Protein AF-A0A329CV62-F1 (afdb_monomer)

Mean predicted aligned error: 8.02 Å

InterPro domains:
  IPR010862 Protein of unknown function DUF1493 [PF07377] (20-108)

Foldseek 3Di:
DLVVLLVVLVVLLCVLLVNDPPDDADQQQFCCPRSVQAAPSVVVSVVCLCVVLLAAAAPDDCLLAHDHDVCPDVVVCCCVVPVVDDPPPVHDTDGSNLSSVSSVVSYRDPVVSSVRD

Sequence (117 aa):
MTDALWDELDAFVRNEVGLGAKKLLSPSTRLSEDLGQTGDDANEFIGRFFERFGVAPGDFDFHRYFLMEGEGSLYSLFQRVILRKPHSLAREPITLGMLQQAALDKRWQSHKLAAVR

pLDDT: mean 82.03, std 15.94, range [45.28, 97.06]

Structure (mmCIF, N/CA/C/O backbone):
data_AF-A0A329CV62-F1
#
_entry.id   AF-A0A329CV62-F1
#
loop_
_atom_site.group_PDB
_atom_site.id
_atom_site.type_symbol
_atom_site.label_atom_id
_atom_site.label_alt_id
_atom_site.label_comp_id
_atom_site.label_asym_id
_atom_site.label_entity_id
_atom_site.label_seq_id
_atom_site.pdbx_PDB_ins_code
_atom_site.Cartn_x
_atom_site.Cartn_y
_atom_site.Cartn_z
_atom_site.occupancy
_atom_site.B_iso_or_equiv
_atom_site.auth_seq_id
_atom_site.auth_comp_id
_atom_site.auth_asym_id
_atom_site.auth_atom_id
_atom_site.pdbx_PDB_model_num
ATOM 1 N N . MET A 1 1 ? -15.549 -0.763 13.241 1.00 57.75 1 MET A N 1
ATOM 2 C CA . MET A 1 1 ? -14.453 -1.756 13.095 1.00 57.75 1 MET A CA 1
ATOM 3 C C . MET A 1 1 ? -13.450 -1.328 12.031 1.00 57.75 1 MET A C 1
ATOM 5 O O . MET A 1 1 ? -12.264 -1.522 12.242 1.00 57.75 1 MET A O 1
ATOM 9 N N . THR A 1 2 ? -13.901 -0.712 10.934 1.00 73.44 2 THR A N 1
ATOM 10 C CA . THR A 1 2 ? -13.049 -0.093 9.902 1.00 73.44 2 THR A CA 1
ATOM 11 C C . THR A 1 2 ? -12.142 1.013 10.436 1.00 73.44 2 THR A C 1
ATOM 13 O O . THR A 1 2 ? -11.010 1.106 9.983 1.00 73.44 2 THR A O 1
ATOM 16 N N . ASP A 1 3 ? -12.608 1.787 11.419 1.00 83.31 3 ASP A N 1
ATOM 17 C CA . ASP A 1 3 ? -11.874 2.953 11.934 1.00 83.31 3 ASP A CA 1
ATOM 18 C C . ASP A 1 3 ? -10.615 2.541 12.709 1.00 83.31 3 ASP A C 1
ATOM 20 O O . ASP A 1 3 ? -9.534 3.030 12.423 1.00 83.31 3 ASP A O 1
ATOM 24 N N . ALA A 1 4 ? -10.709 1.537 13.589 1.00 89.81 4 ALA A N 1
ATOM 25 C CA . ALA A 1 4 ? -9.541 1.016 14.309 1.00 89.81 4 ALA A CA 1
ATOM 26 C C . ALA A 1 4 ? -8.499 0.383 13.368 1.00 89.81 4 ALA A C 1
ATOM 28 O O . ALA A 1 4 ? -7.298 0.511 13.590 1.00 89.81 4 ALA A O 1
ATOM 29 N N . LEU A 1 5 ? -8.953 -0.287 12.301 1.00 92.94 5 LEU A N 1
ATOM 30 C CA . LEU A 1 5 ? -8.052 -0.811 11.274 1.00 92.94 5 LEU A CA 1
ATOM 31 C C . LEU A 1 5 ? -7.413 0.316 10.457 1.00 92.94 5 LEU A C 1
ATOM 33 O O . LEU A 1 5 ? -6.249 0.212 10.086 1.00 92.94 5 LEU A O 1
ATOM 37 N N . TRP A 1 6 ? -8.174 1.370 10.157 1.00 93.69 6 TRP A N 1
ATOM 38 C CA . TRP A 1 6 ? -7.650 2.550 9.482 1.00 93.69 6 TRP A CA 1
ATOM 39 C C . TRP A 1 6 ? -6.563 3.220 10.319 1.00 93.69 6 TRP A C 1
ATOM 41 O O . TRP A 1 6 ? -5.507 3.523 9.779 1.00 93.69 6 TRP A O 1
ATOM 51 N N . ASP A 1 7 ? -6.778 3.374 11.625 1.00 93.31 7 ASP A N 1
ATOM 52 C CA . ASP A 1 7 ? -5.793 3.958 12.536 1.00 93.31 7 ASP A CA 1
ATOM 53 C C . ASP A 1 7 ? -4.509 3.112 12.608 1.00 93.31 7 ASP A C 1
ATOM 55 O O . ASP A 1 7 ? -3.403 3.655 12.579 1.00 93.31 7 ASP A O 1
ATOM 59 N N . GLU A 1 8 ? -4.625 1.777 12.642 1.00 94.75 8 GLU A N 1
ATOM 60 C CA . GLU A 1 8 ? -3.455 0.890 12.593 1.00 94.75 8 GLU A CA 1
ATOM 61 C C . GLU A 1 8 ? -2.729 0.966 11.241 1.00 94.75 8 GLU A C 1
ATOM 63 O O . GLU A 1 8 ? -1.497 1.016 11.204 1.00 94.75 8 GLU A O 1
ATOM 68 N N . LEU A 1 9 ? -3.472 1.006 10.131 1.00 94.88 9 LEU A N 1
ATOM 69 C CA . LEU A 1 9 ? -2.902 1.158 8.793 1.00 94.88 9 LEU A CA 1
ATOM 70 C C . LEU A 1 9 ? -2.206 2.514 8.630 1.00 94.88 9 LEU A C 1
ATOM 72 O O . LEU A 1 9 ? -1.095 2.558 8.109 1.00 94.88 9 LEU A O 1
ATOM 76 N N . ASP A 1 10 ? -2.818 3.606 9.090 1.00 94.12 10 ASP A N 1
ATOM 77 C CA . ASP A 1 10 ? -2.237 4.954 9.071 1.00 94.12 10 ASP A CA 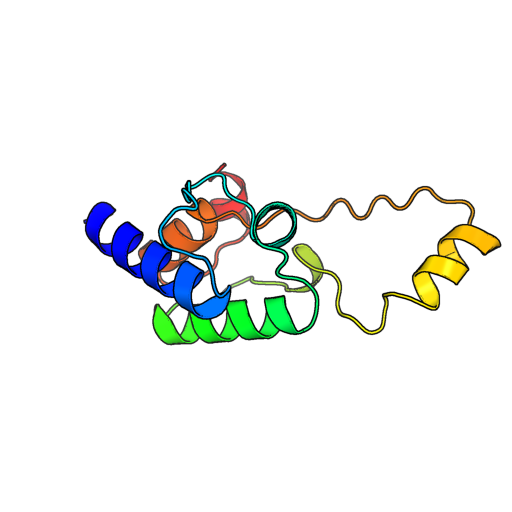1
ATOM 78 C C . ASP A 1 10 ? -0.935 4.983 9.880 1.00 94.12 10 ASP A C 1
ATOM 80 O O . ASP A 1 10 ? 0.092 5.444 9.378 1.00 94.12 10 ASP A O 1
ATOM 84 N N . ALA A 1 11 ? -0.930 4.408 11.086 1.00 94.00 11 ALA A N 1
ATOM 85 C CA . ALA A 1 11 ? 0.271 4.304 11.910 1.00 94.00 11 ALA A CA 1
ATOM 86 C C . ALA A 1 11 ? 1.381 3.483 11.231 1.00 94.00 11 ALA A C 1
ATOM 88 O O . ALA A 1 11 ? 2.538 3.914 11.217 1.00 94.00 11 ALA A O 1
ATOM 89 N N . PHE A 1 12 ? 1.035 2.338 10.634 1.00 95.38 12 PHE A N 1
ATOM 90 C CA . PHE A 1 12 ? 1.969 1.498 9.882 1.00 95.38 12 PHE A CA 1
ATOM 91 C C . PHE A 1 12 ? 2.567 2.251 8.689 1.00 95.38 12 PHE A C 1
ATOM 93 O O . PHE A 1 12 ? 3.785 2.377 8.590 1.00 95.38 12 PHE A O 1
ATOM 100 N N . VAL A 1 13 ? 1.726 2.829 7.825 1.00 94.06 13 VAL A N 1
ATOM 101 C CA . VAL A 1 13 ? 2.168 3.568 6.631 1.00 94.06 13 VAL A CA 1
ATOM 102 C C . VAL A 1 13 ? 3.075 4.732 7.019 1.00 94.06 13 VAL A C 1
ATOM 104 O O . VAL A 1 13 ? 4.099 4.965 6.379 1.00 94.06 13 VAL A O 1
ATOM 107 N N . ARG A 1 14 ? 2.736 5.468 8.083 1.00 92.81 14 ARG A N 1
ATOM 108 C CA . ARG A 1 14 ? 3.574 6.568 8.573 1.00 92.81 14 ARG A CA 1
ATOM 109 C C . ARG A 1 14 ? 4.936 6.096 9.052 1.00 92.81 14 ARG A C 1
ATOM 111 O O . ARG A 1 14 ? 5.916 6.792 8.798 1.00 92.81 14 ARG A O 1
ATOM 118 N N . ASN A 1 15 ? 4.989 4.963 9.748 1.00 92.62 15 ASN A N 1
ATOM 119 C CA . ASN A 1 15 ? 6.237 4.405 10.251 1.00 92.62 15 ASN A CA 1
ATOM 120 C C . ASN A 1 15 ? 7.142 3.939 9.105 1.00 92.62 15 ASN A C 1
ATOM 122 O O . ASN A 1 15 ? 8.300 4.339 9.059 1.00 92.62 15 ASN A O 1
ATOM 126 N N . GLU A 1 16 ? 6.582 3.194 8.156 1.00 91.81 16 GLU A N 1
ATOM 127 C CA . GLU A 1 16 ? 7.307 2.640 7.010 1.00 91.81 16 GLU A CA 1
ATOM 128 C C . GLU A 1 16 ? 7.824 3.714 6.047 1.00 91.81 16 GLU A C 1
ATOM 130 O O . GLU A 1 16 ? 8.957 3.654 5.584 1.00 91.81 16 GLU A O 1
ATOM 135 N N . VAL A 1 17 ? 7.008 4.733 5.762 1.00 88.75 17 VAL A N 1
ATOM 136 C CA . VAL A 1 17 ? 7.361 5.803 4.812 1.00 88.75 17 VAL A CA 1
ATOM 137 C C . VAL A 1 17 ? 8.110 6.960 5.502 1.00 88.75 17 VAL A C 1
ATOM 139 O O . VAL A 1 17 ? 8.615 7.867 4.843 1.00 88.75 17 VAL A O 1
ATOM 142 N N . GLY A 1 18 ? 8.181 6.980 6.837 1.00 87.50 18 GLY A N 1
ATOM 143 C CA . GLY A 1 18 ? 8.779 8.090 7.590 1.00 87.50 18 GLY A CA 1
ATOM 144 C C . GLY A 1 18 ? 7.969 9.393 7.504 1.00 87.50 18 GLY A C 1
ATOM 145 O O . GLY A 1 18 ? 8.529 10.492 7.486 1.00 87.50 18 GLY A O 1
ATOM 146 N N . LEU A 1 19 ? 6.638 9.302 7.421 1.00 86.19 19 LEU A N 1
ATOM 147 C CA . LEU A 1 19 ? 5.766 10.471 7.285 1.00 86.19 19 LEU A CA 1
ATOM 148 C C . LEU A 1 19 ? 5.562 11.186 8.621 1.00 86.19 19 LEU A C 1
ATOM 150 O O . LEU A 1 19 ? 5.127 10.601 9.611 1.00 86.19 19 LEU A O 1
ATOM 154 N N . GLY A 1 20 ? 5.751 12.505 8.622 1.00 81.12 20 GLY A N 1
ATOM 155 C CA . GLY A 1 20 ? 5.381 13.340 9.762 1.00 81.12 20 GLY A CA 1
ATOM 156 C C . GLY A 1 20 ? 3.866 13.366 10.008 1.00 81.12 20 GLY A C 1
ATOM 157 O O . GLY A 1 20 ? 3.063 13.309 9.073 1.00 81.12 20 GLY A O 1
ATOM 158 N N . ALA A 1 21 ? 3.467 13.557 11.269 1.00 77.69 21 ALA A N 1
ATOM 159 C CA . ALA A 1 21 ? 2.065 13.570 11.716 1.00 77.69 21 ALA A CA 1
ATOM 160 C C . ALA A 1 21 ? 1.158 14.598 11.002 1.00 77.69 21 ALA A C 1
ATOM 162 O O . ALA A 1 21 ? -0.061 14.495 11.056 1.00 77.69 21 ALA A O 1
ATOM 163 N N . LYS A 1 22 ? 1.736 15.595 10.319 1.00 77.12 22 LYS A N 1
ATOM 164 C CA . LYS A 1 22 ? 0.989 16.654 9.620 1.00 77.12 22 LYS A CA 1
ATOM 165 C C . LYS A 1 22 ? 0.483 16.251 8.232 1.00 77.12 22 LYS A C 1
ATOM 167 O O . LYS A 1 22 ? -0.380 16.940 7.695 1.00 77.12 22 LYS A O 1
ATOM 172 N N . LYS A 1 23 ? 1.023 15.189 7.620 1.00 82.50 23 LYS A N 1
ATOM 173 C CA . LYS A 1 23 ? 0.570 14.745 6.292 1.00 82.50 23 LYS A CA 1
ATOM 174 C C . LYS A 1 23 ? -0.716 13.937 6.455 1.00 82.50 23 LYS A C 1
ATOM 176 O O . LYS A 1 23 ? -0.720 12.926 7.157 1.00 82.50 23 LYS A O 1
ATOM 181 N N . LEU A 1 24 ? -1.796 14.412 5.841 1.00 84.75 24 LEU A N 1
ATOM 182 C CA . LEU A 1 24 ? -3.085 13.724 5.832 1.00 84.75 24 LEU A CA 1
ATOM 183 C C . LEU A 1 24 ? -3.023 12.554 4.850 1.00 84.75 24 LEU A C 1
ATOM 185 O O . LEU A 1 24 ? -2.655 12.737 3.689 1.00 84.75 24 LEU A O 1
ATOM 189 N N . LEU A 1 25 ? -3.370 11.365 5.337 1.00 91.06 25 LEU A N 1
ATOM 190 C CA . LEU A 1 25 ? -3.560 10.175 4.519 1.00 91.06 25 LEU A CA 1
ATOM 191 C C . LEU A 1 25 ? -5.053 9.989 4.258 1.00 91.06 25 LEU A C 1
ATOM 193 O O . LEU A 1 25 ? -5.892 10.309 5.098 1.00 91.06 25 LEU A O 1
ATOM 197 N N . SER A 1 26 ? -5.379 9.497 3.070 1.00 92.44 26 SER A N 1
ATOM 198 C CA . SER A 1 26 ? -6.747 9.206 2.649 1.00 92.44 26 SER A CA 1
ATOM 199 C C . SER A 1 26 ? -6.796 7.832 1.984 1.00 92.44 26 SER A C 1
ATOM 201 O O . SER A 1 26 ? -5.768 7.379 1.476 1.00 92.44 26 SER A O 1
ATOM 203 N N . PRO A 1 27 ? -7.965 7.177 1.898 1.00 92.62 27 PRO A N 1
ATOM 204 C CA . PRO A 1 27 ? -8.096 5.923 1.158 1.00 92.62 27 PRO A CA 1
ATOM 205 C C . PRO A 1 27 ? -7.643 6.031 -0.306 1.00 92.62 27 PRO A C 1
ATOM 207 O O . PRO A 1 27 ? -7.117 5.067 -0.848 1.00 92.62 27 PRO A O 1
ATOM 210 N N . SER A 1 28 ? -7.771 7.211 -0.923 1.00 92.50 28 SER A N 1
ATOM 211 C CA . SER A 1 28 ? -7.316 7.476 -2.295 1.00 92.50 28 SER A CA 1
ATOM 212 C C . SER A 1 28 ? -5.807 7.716 -2.435 1.00 92.50 28 SER A C 1
ATOM 214 O O . SER A 1 28 ? -5.306 7.794 -3.553 1.00 92.50 28 SER A O 1
ATOM 216 N N . THR A 1 29 ? -5.073 7.846 -1.324 1.00 92.44 29 THR A N 1
ATOM 217 C CA . THR A 1 29 ? -3.625 8.079 -1.346 1.00 92.44 29 THR A CA 1
ATOM 218 C C . THR A 1 29 ? -2.912 6.880 -1.962 1.00 92.44 29 THR A C 1
ATOM 220 O O . THR A 1 29 ? -3.130 5.741 -1.546 1.00 92.44 29 THR A O 1
ATOM 223 N N . ARG A 1 30 ? -2.061 7.143 -2.953 1.00 91.00 30 ARG A N 1
ATOM 224 C CA . ARG A 1 30 ? -1.345 6.142 -3.746 1.00 91.00 30 ARG A CA 1
ATOM 225 C C . ARG A 1 30 ? 0.048 5.890 -3.194 1.00 91.00 30 ARG A C 1
ATOM 227 O O . ARG A 1 30 ? 0.801 6.823 -2.909 1.00 91.00 30 ARG A O 1
ATOM 234 N N . LEU A 1 31 ? 0.399 4.615 -3.089 1.00 90.88 31 LEU A N 1
ATOM 235 C CA . LEU A 1 31 ? 1.643 4.156 -2.485 1.00 90.88 31 LEU A CA 1
ATOM 236 C C . LEU A 1 31 ? 2.878 4.625 -3.277 1.00 90.88 31 LEU A C 1
ATOM 238 O O . LEU A 1 31 ? 3.840 5.108 -2.685 1.00 90.88 31 LEU A O 1
ATOM 242 N N . SER A 1 32 ? 2.835 4.593 -4.609 1.00 86.69 32 SER A N 1
ATOM 243 C CA . SER A 1 32 ? 3.957 5.066 -5.428 1.00 86.69 32 SER A CA 1
ATOM 244 C C . SER A 1 32 ? 3.954 6.575 -5.629 1.00 86.69 32 SER A C 1
ATOM 246 O O . SER A 1 32 ? 4.937 7.237 -5.317 1.00 86.69 32 SER A O 1
ATOM 248 N N . GLU A 1 33 ? 2.867 7.152 -6.133 1.00 84.94 33 GLU A N 1
ATOM 249 C CA . GLU A 1 33 ? 2.889 8.548 -6.578 1.00 84.94 33 GLU A CA 1
ATOM 250 C C . GLU A 1 33 ? 2.790 9.566 -5.439 1.00 84.94 33 GLU A C 1
ATOM 252 O O . GLU A 1 33 ? 3.354 10.653 -5.555 1.00 84.94 33 GLU A O 1
ATOM 257 N N . ASP A 1 34 ? 2.095 9.239 -4.345 1.00 88.69 34 ASP A N 1
ATOM 258 C CA . ASP A 1 34 ? 1.886 10.185 -3.241 1.00 88.69 34 ASP A CA 1
ATOM 259 C C . ASP A 1 34 ? 2.832 9.916 -2.054 1.00 88.69 34 ASP A C 1
ATOM 261 O O . ASP A 1 34 ? 3.134 10.834 -1.272 1.00 88.69 34 ASP A O 1
ATOM 265 N N . LEU A 1 35 ? 3.291 8.663 -1.906 1.00 88.69 35 LEU A N 1
ATOM 266 C CA . LEU A 1 35 ? 4.180 8.215 -0.825 1.00 88.69 35 LEU A CA 1
ATOM 267 C C . LEU A 1 35 ? 5.600 7.855 -1.288 1.00 88.69 35 LEU A C 1
ATOM 269 O O . LEU A 1 35 ? 6.473 7.691 -0.441 1.00 88.69 35 LEU A O 1
ATOM 273 N N . GLY A 1 36 ? 5.855 7.786 -2.598 1.00 84.44 36 GLY A N 1
ATOM 274 C CA . GLY A 1 36 ? 7.191 7.559 -3.155 1.00 84.44 36 GLY A CA 1
ATOM 275 C C . GLY A 1 36 ? 7.703 6.123 -3.042 1.00 84.44 36 GLY A C 1
ATOM 276 O O . GLY A 1 36 ? 8.868 5.886 -3.337 1.00 84.44 36 GLY A O 1
ATOM 277 N N . GLN A 1 37 ? 6.869 5.165 -2.629 1.00 85.75 37 GLN A N 1
ATOM 278 C CA . GLN A 1 37 ? 7.275 3.767 -2.493 1.00 85.75 37 GLN A CA 1
ATOM 279 C C . GLN A 1 37 ? 7.330 3.113 -3.878 1.00 85.75 37 GLN A C 1
ATOM 281 O O . GLN A 1 37 ? 6.306 2.930 -4.549 1.00 85.75 37 GLN A O 1
ATOM 286 N N . THR A 1 38 ? 8.536 2.782 -4.328 1.00 83.69 38 THR A N 1
ATOM 287 C CA . THR A 1 38 ? 8.800 2.177 -5.641 1.00 83.69 38 THR A CA 1
ATOM 288 C C . THR A 1 38 ? 9.917 1.147 -5.527 1.00 83.69 38 THR A C 1
ATOM 290 O O . THR A 1 38 ? 10.629 1.139 -4.529 1.00 83.69 38 THR A O 1
ATOM 293 N N . GLY A 1 39 ? 10.068 0.268 -6.521 1.00 81.69 39 GLY A N 1
ATOM 294 C CA . GLY A 1 39 ? 11.211 -0.641 -6.556 1.00 81.69 39 GLY A CA 1
ATOM 295 C C . GLY A 1 39 ? 11.309 -1.555 -5.339 1.00 81.69 39 GLY A C 1
ATOM 296 O O . GLY A 1 39 ? 10.308 -2.100 -4.871 1.00 81.69 39 GLY A O 1
ATOM 297 N N . ASP A 1 40 ? 12.524 -1.687 -4.820 1.00 81.62 40 ASP A N 1
ATOM 298 C CA . ASP A 1 40 ? 12.809 -2.524 -3.657 1.00 81.62 40 ASP A CA 1
ATOM 299 C C . ASP A 1 40 ? 12.089 -2.018 -2.396 1.00 81.62 40 ASP A C 1
ATOM 301 O O . ASP A 1 40 ? 11.536 -2.836 -1.659 1.00 81.62 40 ASP A O 1
ATOM 305 N N . ASP A 1 41 ? 11.956 -0.696 -2.212 1.00 85.25 41 ASP A N 1
ATOM 306 C CA . ASP A 1 41 ? 11.220 -0.109 -1.080 1.00 85.25 41 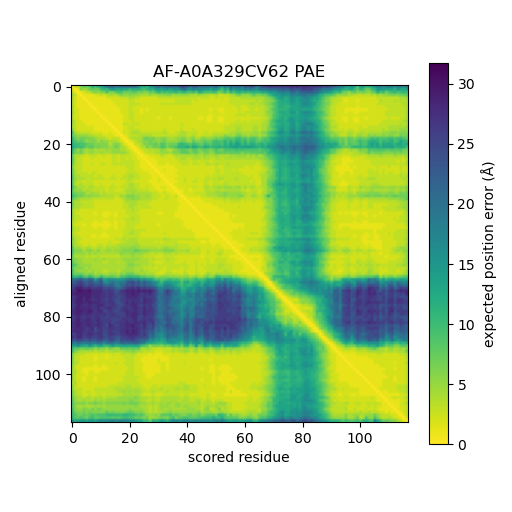ASP A CA 1
ATOM 307 C C . ASP A 1 41 ? 9.750 -0.553 -1.081 1.00 85.25 41 ASP A C 1
ATOM 309 O O . ASP A 1 41 ? 9.203 -0.973 -0.060 1.00 85.25 41 ASP A O 1
ATOM 313 N N . ALA A 1 42 ? 9.106 -0.538 -2.254 1.00 89.56 42 ALA A N 1
ATOM 314 C CA . ALA A 1 42 ? 7.732 -1.012 -2.395 1.00 89.56 42 ALA A CA 1
ATOM 315 C C . ALA A 1 42 ? 7.599 -2.518 -2.134 1.00 89.56 42 ALA A C 1
ATOM 317 O O . ALA A 1 42 ? 6.602 -2.961 -1.558 1.00 89.56 42 ALA A O 1
ATOM 318 N N . ASN A 1 43 ? 8.580 -3.312 -2.569 1.00 89.06 43 ASN A N 1
ATOM 319 C CA . ASN A 1 43 ? 8.577 -4.754 -2.350 1.00 89.06 43 ASN A CA 1
ATOM 320 C C . ASN A 1 43 ? 8.708 -5.083 -0.857 1.00 89.06 43 ASN A C 1
ATOM 322 O O . ASN A 1 43 ? 7.932 -5.878 -0.322 1.00 89.06 43 ASN A O 1
ATOM 326 N N . GLU A 1 44 ? 9.634 -4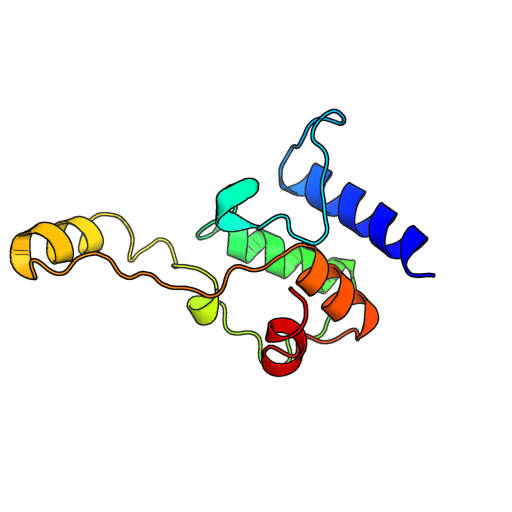.417 -0.167 1.00 91.00 44 GLU A N 1
ATOM 327 C CA . GLU A 1 44 ? 9.782 -4.536 1.280 1.00 91.00 44 GLU A CA 1
ATOM 328 C C . GLU A 1 44 ? 8.524 -4.084 2.027 1.00 91.00 44 GLU A C 1
ATOM 330 O O . GLU A 1 44 ? 8.041 -4.800 2.908 1.00 91.00 44 GLU A O 1
ATOM 335 N N . PHE A 1 45 ? 7.955 -2.937 1.643 1.00 94.56 45 PHE A N 1
ATOM 336 C CA . PHE A 1 45 ? 6.728 -2.404 2.229 1.00 94.56 45 PHE A CA 1
ATOM 337 C C . PHE A 1 45 ? 5.573 -3.409 2.137 1.00 94.56 45 PHE A C 1
ATOM 339 O O . PHE A 1 45 ? 4.906 -3.685 3.136 1.00 94.56 45 PHE A O 1
ATOM 346 N N . ILE A 1 46 ? 5.328 -3.982 0.950 1.00 94.69 46 ILE A N 1
ATOM 347 C CA . ILE A 1 46 ? 4.250 -4.961 0.749 1.00 94.69 46 ILE A CA 1
ATOM 348 C C . ILE A 1 46 ? 4.502 -6.232 1.567 1.00 94.69 46 ILE A C 1
ATOM 350 O O . ILE A 1 46 ? 3.566 -6.764 2.169 1.00 94.69 46 ILE A O 1
ATOM 354 N N . GLY A 1 47 ? 5.751 -6.701 1.630 1.00 94.62 47 GLY A N 1
ATOM 355 C CA . GLY A 1 47 ? 6.125 -7.848 2.456 1.00 94.62 47 GLY A CA 1
ATOM 356 C C . GLY A 1 47 ? 5.805 -7.618 3.934 1.00 94.62 47 GLY A C 1
ATOM 357 O O . GLY A 1 47 ? 5.092 -8.420 4.545 1.00 94.62 47 GLY A O 1
ATOM 358 N N . ARG A 1 48 ? 6.246 -6.480 4.487 1.00 96.31 48 ARG A N 1
ATOM 359 C CA . ARG A 1 48 ? 5.963 -6.090 5.879 1.00 96.31 48 ARG A CA 1
ATOM 360 C C . ARG A 1 48 ? 4.470 -5.887 6.123 1.00 96.31 48 ARG A C 1
ATOM 362 O O . ARG A 1 48 ? 3.965 -6.285 7.170 1.00 96.31 48 ARG A O 1
ATOM 369 N N . PHE A 1 49 ? 3.740 -5.346 5.150 1.00 97.06 49 PHE A N 1
ATOM 370 C CA . PHE A 1 49 ? 2.285 -5.217 5.215 1.00 97.06 49 PHE A CA 1
ATOM 371 C C . PHE A 1 49 ? 1.588 -6.585 5.315 1.00 97.06 49 PHE A C 1
ATOM 373 O O . PHE A 1 49 ? 0.733 -6.777 6.184 1.00 97.06 49 PHE A O 1
ATOM 380 N N . PHE A 1 50 ? 1.958 -7.557 4.474 1.00 96.69 50 PHE A N 1
ATOM 381 C CA . PHE A 1 50 ? 1.367 -8.898 4.518 1.00 96.69 50 PHE A CA 1
ATOM 382 C C . PHE A 1 50 ? 1.628 -9.608 5.843 1.00 96.69 50 PHE A C 1
ATOM 384 O O . PHE A 1 50 ? 0.700 -10.190 6.409 1.00 96.69 50 PHE A O 1
ATOM 391 N N . GLU A 1 51 ? 2.848 -9.507 6.366 1.00 96.25 51 GLU A N 1
ATOM 392 C CA . GLU A 1 51 ? 3.205 -10.058 7.671 1.00 96.25 51 GLU A CA 1
ATOM 393 C C . GLU A 1 51 ? 2.426 -9.372 8.801 1.00 96.25 51 GLU A C 1
ATOM 395 O O . GLU A 1 51 ? 1.741 -10.036 9.581 1.00 96.25 51 GLU A O 1
ATOM 400 N N . ARG A 1 52 ? 2.463 -8.035 8.854 1.00 95.69 52 ARG A N 1
ATOM 401 C CA . ARG A 1 52 ? 1.867 -7.242 9.935 1.00 95.69 52 ARG A CA 1
ATOM 402 C C . ARG A 1 52 ? 0.357 -7.426 10.042 1.00 95.69 52 ARG A C 1
ATOM 404 O O . ARG A 1 52 ? -0.165 -7.548 11.147 1.00 95.69 52 ARG A O 1
ATOM 411 N N . PHE A 1 53 ? -0.346 -7.438 8.910 1.00 95.50 53 PHE A N 1
ATOM 412 C CA . PHE A 1 53 ? -1.808 -7.519 8.880 1.00 95.50 53 PHE A CA 1
ATOM 413 C C . PHE A 1 53 ? -2.333 -8.945 8.674 1.00 95.50 53 PHE A C 1
ATOM 415 O O . PHE A 1 53 ? -3.554 -9.146 8.680 1.00 95.50 53 PHE A O 1
ATOM 422 N N . GLY A 1 54 ? -1.449 -9.938 8.527 1.00 95.69 54 GLY A N 1
ATOM 423 C CA . GLY A 1 54 ? -1.818 -11.332 8.278 1.00 95.69 54 GLY A CA 1
ATOM 424 C C . GLY A 1 54 ? -2.586 -11.502 6.967 1.00 95.69 54 GLY A C 1
ATOM 425 O O . GLY A 1 54 ? -3.614 -12.178 6.934 1.00 95.69 54 GLY A O 1
ATOM 426 N N . VAL A 1 55 ? -2.138 -10.827 5.907 1.00 97.06 55 VAL A N 1
ATOM 427 C CA . VAL A 1 55 ? -2.773 -10.870 4.585 1.00 97.06 55 VAL A CA 1
ATOM 428 C C . VAL A 1 55 ? -2.105 -11.952 3.753 1.00 97.06 55 VAL A C 1
ATOM 430 O O . VAL A 1 55 ? -0.915 -11.883 3.459 1.00 97.06 55 VAL A O 1
ATOM 433 N N . ALA A 1 56 ? -2.877 -12.950 3.327 1.00 96.00 56 ALA A N 1
ATOM 434 C CA . ALA A 1 56 ? -2.377 -13.937 2.382 1.00 96.00 56 ALA A CA 1
ATOM 435 C C . ALA A 1 56 ? -2.136 -13.282 1.003 1.00 96.00 56 ALA A C 1
ATOM 437 O O . ALA A 1 56 ? -3.037 -12.599 0.502 1.00 96.00 56 ALA A O 1
ATOM 438 N N . PRO A 1 57 ? -0.992 -13.534 0.337 1.00 91.00 57 PRO A N 1
ATOM 439 C CA . PRO A 1 57 ? -0.633 -12.868 -0.918 1.00 91.00 57 PRO A CA 1
ATOM 440 C C . PRO A 1 57 ? -1.583 -13.186 -2.081 1.00 91.00 57 PRO A C 1
ATOM 442 O O . PRO A 1 57 ? -1.646 -12.423 -3.030 1.00 91.00 57 PRO A O 1
ATOM 445 N N . GLY A 1 58 ? -2.365 -14.270 -2.018 1.00 92.88 58 GLY A N 1
ATOM 446 C CA . GLY A 1 58 ? -3.451 -14.520 -2.971 1.00 92.88 58 GLY A CA 1
ATOM 447 C C . GLY A 1 58 ? -2.998 -14.510 -4.437 1.00 92.88 58 GLY A C 1
ATOM 448 O O . GLY A 1 58 ? -2.223 -15.373 -4.835 1.00 92.88 58 GLY A O 1
ATOM 449 N N . ASP A 1 59 ? -3.535 -13.573 -5.223 1.00 92.75 59 ASP A N 1
ATOM 450 C CA . ASP A 1 59 ? -3.188 -13.333 -6.634 1.00 92.75 59 ASP A CA 1
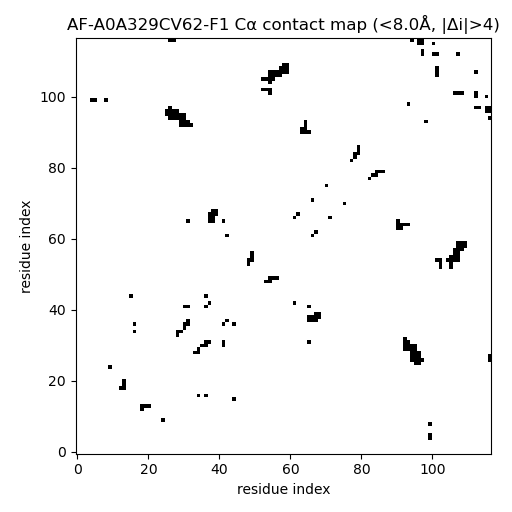ATOM 451 C C . ASP A 1 59 ? -2.278 -12.100 -6.834 1.00 92.75 59 ASP A C 1
ATOM 453 O O . ASP A 1 59 ? -2.238 -11.536 -7.928 1.00 92.75 59 ASP A O 1
ATOM 457 N N . PHE A 1 60 ? -1.592 -11.648 -5.778 1.00 91.81 60 PHE A N 1
ATOM 458 C CA . PHE A 1 60 ? -0.695 -10.496 -5.828 1.00 91.81 60 PHE A CA 1
ATOM 459 C C . PHE A 1 60 ? 0.449 -10.730 -6.819 1.00 91.81 60 PHE A C 1
ATOM 461 O O . PHE A 1 60 ? 1.223 -11.678 -6.684 1.00 91.81 60 PHE A O 1
ATOM 468 N N . ASP A 1 61 ? 0.580 -9.817 -7.778 1.00 88.25 61 ASP A N 1
ATOM 469 C CA . ASP A 1 61 ? 1.696 -9.748 -8.715 1.00 88.25 61 ASP A CA 1
ATOM 470 C C . ASP A 1 61 ? 2.368 -8.382 -8.576 1.00 88.25 61 ASP A C 1
ATOM 472 O O . ASP A 1 61 ? 1.781 -7.351 -8.909 1.00 88.25 61 ASP A O 1
ATOM 476 N N . PHE A 1 62 ? 3.610 -8.369 -8.091 1.00 85.81 62 PHE A N 1
ATOM 477 C CA . PHE A 1 62 ? 4.370 -7.138 -7.893 1.00 85.81 62 PHE A CA 1
ATOM 478 C C . PHE A 1 62 ? 4.520 -6.342 -9.196 1.00 85.81 62 PHE A C 1
ATOM 480 O O . PHE A 1 62 ? 4.346 -5.122 -9.200 1.00 85.81 62 PHE A O 1
ATOM 487 N N . HIS A 1 63 ? 4.743 -7.023 -10.325 1.00 82.94 63 HIS A N 1
ATOM 488 C CA . HIS A 1 63 ? 4.928 -6.377 -11.624 1.00 82.94 63 HIS A CA 1
ATOM 489 C C . HIS A 1 63 ? 3.648 -5.730 -12.151 1.00 82.94 63 HIS A C 1
ATOM 491 O O . HIS A 1 63 ? 3.715 -4.868 -13.026 1.00 82.94 63 HIS A O 1
ATOM 497 N N . ARG A 1 64 ? 2.470 -6.099 -11.639 1.00 84.25 64 ARG A N 1
ATOM 498 C CA . ARG A 1 64 ? 1.211 -5.416 -11.970 1.00 84.25 64 ARG A CA 1
ATOM 499 C C . ARG A 1 64 ? 1.179 -3.986 -11.430 1.00 84.25 64 ARG A C 1
ATOM 501 O O . ARG A 1 64 ? 0.611 -3.106 -12.081 1.00 84.25 64 ARG A O 1
ATOM 508 N N . TYR A 1 65 ? 1.788 -3.773 -10.268 1.00 84.81 65 TYR A N 1
ATOM 509 C CA . TYR A 1 65 ? 1.664 -2.550 -9.478 1.00 84.81 65 TYR A CA 1
ATOM 510 C C . TYR A 1 65 ? 2.925 -1.681 -9.514 1.00 84.81 65 TYR A C 1
ATOM 512 O O . TYR A 1 65 ? 2.824 -0.458 -9.549 1.00 84.81 65 TYR A O 1
ATOM 520 N N . PHE A 1 66 ? 4.108 -2.292 -9.580 1.00 83.00 66 PHE A N 1
ATOM 521 C CA . PHE A 1 66 ? 5.393 -1.599 -9.498 1.00 83.00 66 PHE A CA 1
ATOM 522 C C . PHE A 1 66 ? 6.335 -2.001 -10.640 1.00 83.00 66 PHE A C 1
ATOM 524 O O . PHE A 1 66 ? 6.148 -3.015 -11.316 1.00 83.00 66 PHE A O 1
ATOM 531 N N . LEU A 1 67 ? 7.374 -1.191 -10.864 1.00 71.69 67 LEU A N 1
ATOM 532 C CA . LEU A 1 67 ? 8.561 -1.632 -11.598 1.00 71.69 67 LEU A CA 1
ATOM 533 C C . LEU A 1 67 ? 9.584 -2.158 -10.601 1.00 71.69 67 LEU A C 1
ATOM 535 O O . LEU A 1 67 ? 9.829 -1.510 -9.586 1.00 71.69 67 LEU A O 1
ATOM 539 N N . MET A 1 68 ? 10.217 -3.283 -10.924 1.00 62.12 68 MET A N 1
ATOM 540 C CA . MET A 1 68 ? 11.431 -3.695 -10.227 1.00 62.12 68 MET A CA 1
ATOM 541 C C . MET A 1 68 ? 12.593 -2.793 -10.650 1.00 62.12 68 MET A C 1
ATOM 543 O O . MET A 1 68 ? 12.835 -2.587 -11.847 1.00 62.12 68 MET A O 1
ATOM 547 N N . GLU A 1 69 ? 13.333 -2.270 -9.672 1.00 55.75 69 GLU A N 1
ATOM 548 C CA . GLU A 1 69 ? 14.622 -1.650 -9.958 1.00 55.75 69 GLU A CA 1
ATOM 549 C C . GLU A 1 69 ? 15.601 -2.733 -10.439 1.00 55.75 69 GLU A C 1
ATOM 551 O O . GLU A 1 69 ? 15.658 -3.841 -9.918 1.00 55.75 69 GLU A O 1
ATOM 556 N N . GLY A 1 70 ? 16.271 -2.452 -11.558 1.00 50.53 70 GLY A N 1
ATOM 557 C CA . GLY A 1 70 ? 16.878 -3.454 -12.450 1.00 50.53 70 GLY A CA 1
ATOM 558 C C . GLY A 1 70 ? 16.387 -3.326 -13.900 1.00 50.53 70 GLY A C 1
ATOM 559 O O . GLY A 1 70 ? 17.164 -3.503 -14.835 1.00 50.53 70 GLY A O 1
ATOM 560 N N . GLU A 1 71 ? 15.148 -2.862 -14.099 1.00 51.56 71 GLU A N 1
ATOM 561 C CA . GLU A 1 71 ? 14.624 -2.387 -15.396 1.00 51.56 71 GLU A CA 1
ATOM 562 C C . GLU A 1 71 ? 14.678 -0.845 -15.525 1.00 51.56 71 GLU A C 1
ATOM 564 O O . GLU A 1 71 ? 14.254 -0.260 -16.522 1.00 51.56 71 GLU A O 1
ATOM 569 N N . GLY A 1 72 ? 15.201 -0.149 -14.513 1.00 54.59 72 GLY A N 1
ATOM 570 C CA . GLY A 1 72 ? 15.000 1.287 -14.303 1.00 54.59 72 GLY A CA 1
ATOM 571 C C . GLY A 1 72 ? 16.289 2.098 -14.223 1.00 54.59 72 GLY A C 1
ATOM 572 O O . GLY A 1 72 ? 16.637 2.606 -13.172 1.00 54.59 72 GLY A O 1
ATOM 573 N N . SER A 1 73 ? 17.017 2.213 -1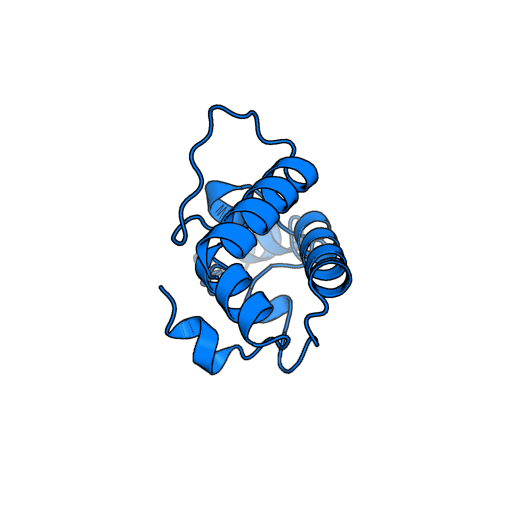5.333 1.00 51.22 73 SER A N 1
ATOM 574 C CA . SER A 1 73 ? 17.917 3.351 -15.638 1.00 51.22 73 SER A CA 1
ATOM 575 C C . SER A 1 73 ? 18.555 3.146 -17.011 1.00 51.22 73 SER A C 1
ATOM 577 O O . SER A 1 73 ? 18.344 3.947 -17.920 1.00 51.22 73 SER A O 1
ATOM 579 N N . LEU A 1 74 ? 19.215 2.003 -17.218 1.00 52.44 74 LEU A N 1
ATOM 580 C CA . LEU A 1 74 ? 19.773 1.621 -18.521 1.00 52.44 74 LEU A CA 1
ATOM 581 C C . LEU A 1 74 ? 18.677 1.297 -19.547 1.00 52.44 74 LEU A C 1
ATOM 583 O O . LEU A 1 74 ? 18.749 1.751 -20.686 1.00 52.44 74 LEU A O 1
ATOM 587 N N . TYR A 1 75 ? 17.620 0.590 -19.142 1.00 54.34 75 TYR A N 1
ATOM 588 C CA . TYR A 1 75 ? 16.521 0.205 -20.033 1.00 54.34 75 TYR A CA 1
ATOM 589 C C . TYR A 1 75 ? 15.570 1.375 -20.352 1.00 54.34 75 TYR A C 1
ATOM 591 O O . TYR A 1 75 ? 15.080 1.474 -21.473 1.00 54.34 75 TYR A O 1
ATOM 599 N N . SER A 1 76 ? 15.393 2.333 -19.435 1.00 51.22 76 SER A N 1
ATOM 600 C CA . SER A 1 76 ? 14.643 3.579 -19.684 1.00 51.22 76 SER A CA 1
ATOM 601 C C . SER A 1 76 ? 15.345 4.488 -20.706 1.00 51.22 76 SER A C 1
ATOM 603 O O . SER A 1 76 ? 14.709 4.978 -21.645 1.00 51.22 76 SER A O 1
ATOM 605 N N . LEU A 1 77 ? 16.677 4.635 -20.615 1.00 55.88 77 LEU A N 1
ATOM 606 C CA . LEU A 1 77 ? 17.469 5.278 -21.670 1.00 55.88 77 LEU A CA 1
ATOM 607 C C . LEU A 1 77 ? 17.383 4.497 -22.988 1.00 55.88 77 LEU A C 1
ATOM 609 O O . LEU A 1 77 ? 17.157 5.103 -24.032 1.00 55.88 77 LEU A O 1
ATOM 613 N N . PHE A 1 78 ? 17.488 3.167 -22.951 1.00 55.09 78 PHE A N 1
ATOM 614 C CA . PHE A 1 78 ? 17.383 2.317 -24.141 1.00 55.09 78 PHE A CA 1
ATOM 615 C C . PHE A 1 78 ? 16.022 2.478 -24.839 1.00 55.09 78 PHE A C 1
ATOM 617 O O . PHE A 1 78 ? 15.959 2.700 -26.044 1.00 55.09 78 PHE A O 1
ATOM 624 N N . GLN A 1 79 ? 14.915 2.465 -24.097 1.00 52.78 79 GLN A N 1
ATOM 625 C CA . GLN A 1 79 ? 13.574 2.645 -24.656 1.00 52.78 79 GLN A CA 1
ATOM 626 C C . GLN A 1 79 ? 13.341 4.054 -25.211 1.00 52.78 79 GLN A C 1
ATOM 628 O O . GLN A 1 79 ? 12.767 4.208 -26.292 1.00 52.78 79 GLN A O 1
ATOM 633 N N . ARG A 1 80 ? 13.807 5.088 -24.505 1.00 53.09 80 ARG A N 1
ATOM 634 C CA . ARG A 1 80 ? 13.647 6.481 -24.936 1.00 53.09 80 ARG A CA 1
ATOM 635 C C . ARG A 1 80 ? 14.503 6.808 -26.162 1.00 53.09 80 ARG A C 1
ATOM 637 O O . ARG A 1 80 ? 14.035 7.519 -27.049 1.00 53.09 80 ARG A O 1
ATOM 644 N N . VAL A 1 81 ? 15.731 6.289 -26.218 1.00 58.03 81 VAL A N 1
ATOM 645 C CA . VAL A 1 81 ? 16.710 6.585 -27.276 1.00 58.03 81 VAL A CA 1
ATOM 646 C C . VAL A 1 81 ? 16.530 5.677 -28.500 1.00 58.03 81 VAL A C 1
ATOM 648 O O . VAL A 1 81 ? 16.617 6.171 -29.621 1.00 58.03 81 VAL A O 1
ATOM 651 N N . ILE A 1 82 ? 16.227 4.385 -28.317 1.00 53.75 82 ILE A N 1
ATOM 652 C CA . ILE A 1 82 ? 16.142 3.402 -29.417 1.00 53.75 82 ILE A CA 1
ATOM 653 C C . ILE A 1 82 ? 14.699 3.154 -29.862 1.00 53.75 82 ILE A C 1
ATOM 655 O O . ILE A 1 82 ? 14.425 3.124 -31.059 1.00 53.75 82 ILE A O 1
ATOM 659 N N . LEU A 1 83 ? 13.757 2.991 -28.928 1.00 56.25 83 LEU A N 1
ATOM 660 C CA . LEU A 1 83 ? 12.383 2.596 -29.267 1.00 56.25 83 LEU A CA 1
ATOM 661 C C . LEU A 1 83 ? 11.443 3.781 -29.536 1.00 56.25 83 LEU A C 1
ATOM 663 O O . LEU A 1 83 ? 10.368 3.557 -30.090 1.00 56.25 83 LEU A O 1
ATOM 667 N N . ARG A 1 84 ? 11.817 5.023 -29.175 1.00 52.59 84 ARG A N 1
ATOM 668 C CA . ARG A 1 84 ? 11.001 6.252 -29.346 1.00 52.59 84 ARG A CA 1
ATOM 669 C C . ARG A 1 84 ? 9.545 6.112 -28.866 1.00 52.59 84 ARG A C 1
ATOM 671 O O . ARG A 1 84 ? 8.666 6.845 -29.315 1.00 52.59 84 ARG A O 1
ATOM 678 N N . LYS A 1 85 ? 9.267 5.175 -27.956 1.00 46.47 85 LYS A N 1
ATOM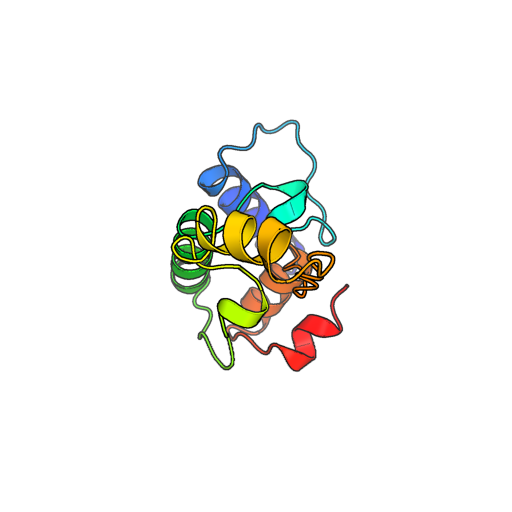 679 C CA . LYS A 1 85 ? 7.928 4.979 -27.402 1.00 46.47 85 LYS A CA 1
ATOM 680 C C . LYS A 1 85 ? 7.763 5.868 -26.171 1.00 46.47 85 LYS A C 1
ATOM 682 O O . LYS A 1 85 ? 8.653 5.861 -25.317 1.00 46.47 85 LYS A O 1
ATOM 687 N N . PRO A 1 86 ? 6.657 6.628 -26.054 1.00 45.28 86 PRO A N 1
ATOM 688 C CA . PRO A 1 86 ? 6.319 7.261 -24.793 1.00 45.28 86 PRO A CA 1
ATOM 689 C C . PRO A 1 86 ? 6.164 6.158 -23.747 1.00 45.28 86 PRO A C 1
ATOM 691 O O . PRO A 1 86 ? 5.592 5.099 -24.008 1.00 45.28 86 PRO A O 1
ATOM 694 N N . HIS A 1 87 ? 6.742 6.396 -22.582 1.00 47.47 87 HIS A N 1
ATOM 695 C CA . HIS A 1 87 ? 6.775 5.455 -21.480 1.00 47.47 87 HIS A CA 1
ATOM 696 C C . HIS A 1 87 ? 5.360 5.331 -20.894 1.00 47.47 87 HIS A C 1
ATOM 698 O O . HIS A 1 87 ? 5.014 6.025 -19.945 1.00 47.47 87 HIS A O 1
ATOM 704 N N . SER A 1 88 ? 4.490 4.505 -21.479 1.00 48.00 88 SER A N 1
ATOM 705 C CA . SER A 1 88 ? 3.199 4.185 -20.865 1.00 48.00 88 SER A CA 1
ATOM 706 C C . 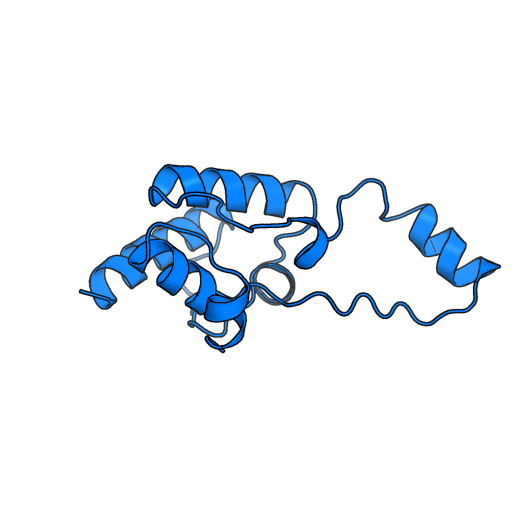SER A 1 88 ? 3.395 3.042 -19.871 1.00 48.00 88 SER A C 1
ATOM 708 O O . SER A 1 88 ? 2.952 1.918 -20.097 1.00 48.00 88 SER A O 1
ATOM 710 N N . LEU A 1 89 ? 4.081 3.335 -18.764 1.00 53.66 89 LEU A N 1
ATOM 711 C CA . LEU A 1 89 ? 4.072 2.508 -17.557 1.00 53.66 89 LEU A CA 1
ATOM 712 C C . LEU A 1 89 ? 2.739 2.682 -16.819 1.00 53.66 89 LEU A C 1
ATOM 714 O O . LEU A 1 89 ? 2.712 3.070 -15.655 1.00 53.66 89 LEU A O 1
ATOM 718 N N . ALA A 1 90 ? 1.615 2.480 -17.502 1.00 54.03 90 ALA A N 1
ATOM 719 C CA . ALA A 1 90 ? 0.311 2.533 -16.859 1.00 54.03 90 ALA A CA 1
ATOM 720 C C . ALA A 1 90 ? 0.162 1.286 -15.972 1.00 54.03 90 ALA A C 1
ATOM 722 O O . ALA A 1 90 ? -0.417 0.284 -16.384 1.00 54.03 90 ALA A O 1
ATOM 723 N N . ARG A 1 91 ? 0.776 1.320 -14.787 1.00 72.62 91 ARG A N 1
ATOM 724 C CA . ARG A 1 91 ? 0.548 0.356 -13.713 1.00 72.62 91 ARG A CA 1
ATOM 725 C C . ARG A 1 91 ? -0.694 0.785 -12.951 1.00 72.62 91 ARG A C 1
ATOM 727 O O . ARG A 1 91 ? -1.026 1.969 -12.890 1.00 72.62 91 ARG A O 1
ATOM 734 N N . GLU A 1 92 ? -1.402 -0.189 -12.404 1.00 82.62 92 GLU A N 1
ATOM 735 C CA . GLU A 1 92 ? -2.506 0.121 -11.506 1.00 82.62 92 GLU A CA 1
ATOM 736 C C . GLU A 1 92 ? -1.912 0.649 -10.195 1.00 82.62 92 GLU A C 1
ATOM 738 O O . GLU A 1 92 ? -1.084 -0.041 -9.602 1.00 82.62 92 GLU A O 1
ATOM 743 N N . PRO A 1 93 ? -2.275 1.857 -9.734 1.00 87.19 93 PRO A N 1
ATOM 744 C CA . PRO A 1 93 ? -1.748 2.362 -8.477 1.00 87.19 93 PRO A CA 1
ATOM 745 C C . PRO A 1 93 ? -2.363 1.585 -7.310 1.00 87.19 93 PRO A C 1
ATOM 747 O O . PRO A 1 93 ? -3.581 1.403 -7.256 1.00 87.19 93 PRO A O 1
ATOM 750 N N . 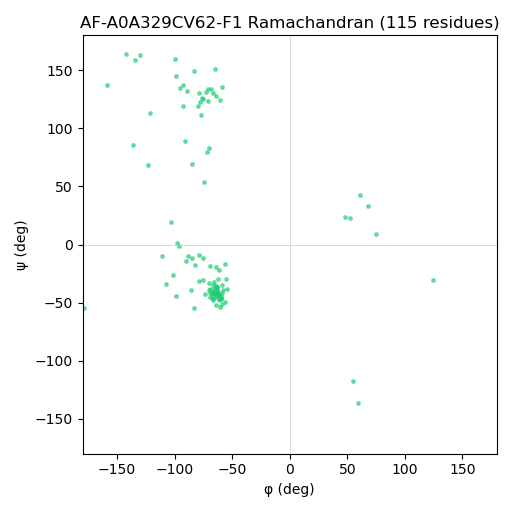ILE A 1 94 ? -1.535 1.165 -6.351 1.00 91.94 94 ILE A N 1
ATOM 751 C CA . ILE A 1 94 ? -2.030 0.669 -5.061 1.00 91.94 94 ILE A CA 1
ATOM 752 C C . ILE A 1 94 ? -2.412 1.870 -4.203 1.00 91.94 94 ILE A C 1
ATOM 754 O O . ILE A 1 94 ? -1.574 2.727 -3.919 1.00 91.94 94 ILE A O 1
ATOM 758 N N . THR A 1 95 ? -3.668 1.915 -3.768 1.00 94.56 95 THR A N 1
ATOM 759 C CA . THR A 1 95 ? -4.166 2.932 -2.838 1.00 94.56 95 THR A CA 1
ATOM 760 C C . THR A 1 95 ? -4.230 2.399 -1.407 1.00 94.56 95 THR A C 1
ATOM 762 O O . THR A 1 95 ? -4.297 1.188 -1.178 1.00 94.56 95 THR A O 1
ATOM 765 N N . LEU A 1 96 ? -4.259 3.293 -0.417 1.00 94.25 96 LEU A N 1
ATOM 766 C CA . LEU A 1 96 ? -4.445 2.891 0.981 1.00 94.25 96 LEU A CA 1
ATOM 767 C C . LEU A 1 96 ? -5.804 2.216 1.222 1.00 94.25 96 LEU A C 1
ATOM 769 O O . LEU A 1 96 ? -5.899 1.328 2.064 1.00 94.25 96 LEU A O 1
ATOM 773 N N . GLY A 1 97 ? -6.837 2.569 0.454 1.00 93.88 97 GLY A N 1
ATOM 774 C CA . GLY A 1 97 ? -8.131 1.886 0.480 1.00 93.88 97 GLY A CA 1
ATOM 775 C C . GLY A 1 97 ? -8.027 0.421 0.047 1.00 93.88 97 GLY A C 1
ATOM 776 O O . GLY A 1 97 ? -8.627 -0.450 0.676 1.00 93.88 97 GLY A O 1
ATOM 777 N N . MET A 1 98 ? -7.201 0.119 -0.962 1.00 94.75 98 MET A N 1
ATOM 778 C CA . MET A 1 98 ? -6.919 -1.265 -1.359 1.00 94.75 98 MET A CA 1
ATOM 779 C C . MET A 1 98 ? -6.192 -2.033 -0.248 1.00 94.75 98 MET A C 1
ATOM 781 O O . MET A 1 98 ? -6.555 -3.175 0.035 1.00 94.75 98 MET A O 1
ATOM 785 N N . LEU A 1 99 ? -5.213 -1.411 0.422 1.00 95.19 99 LEU A N 1
ATOM 786 C CA . LEU A 1 99 ? -4.524 -2.022 1.568 1.00 95.19 99 LEU A CA 1
ATOM 787 C C . LEU A 1 99 ? -5.503 -2.304 2.716 1.00 95.19 99 LEU A C 1
ATOM 789 O O . LEU A 1 99 ? -5.532 -3.413 3.250 1.00 95.19 99 LEU A O 1
ATOM 793 N N . GLN A 1 100 ? -6.358 -1.337 3.056 1.00 94.94 100 GLN A N 1
ATOM 794 C CA . GLN A 1 100 ? -7.376 -1.505 4.092 1.00 94.94 100 GLN A CA 1
ATOM 795 C C . GLN A 1 100 ? -8.330 -2.655 3.750 1.00 94.94 100 GLN A C 1
ATOM 797 O O . GLN A 1 100 ? -8.589 -3.513 4.596 1.00 94.94 100 GLN A O 1
ATOM 802 N N . GLN A 1 101 ? -8.817 -2.719 2.507 1.00 95.06 101 GLN A N 1
ATOM 803 C CA . GLN A 1 101 ? -9.710 -3.790 2.071 1.00 95.06 101 GLN A CA 1
ATOM 804 C C . GLN A 1 101 ? -9.019 -5.161 2.105 1.00 95.06 101 GLN A C 1
ATOM 806 O O . GLN A 1 101 ? -9.610 -6.126 2.586 1.00 95.06 101 GLN A O 1
ATOM 811 N N . ALA A 1 102 ? -7.763 -5.256 1.660 1.00 95.25 102 ALA A N 1
ATOM 812 C CA . ALA A 1 102 ? -6.990 -6.496 1.724 1.00 95.25 102 ALA A CA 1
ATOM 813 C C . ALA A 1 102 ? -6.762 -6.958 3.175 1.00 95.25 102 ALA A C 1
ATOM 815 O O . ALA A 1 102 ? -6.829 -8.155 3.461 1.00 95.25 102 ALA A O 1
ATOM 816 N N . ALA A 1 103 ? -6.550 -6.018 4.101 1.00 95.06 103 ALA A N 1
ATOM 817 C CA . ALA A 1 103 ? -6.402 -6.296 5.527 1.00 95.06 103 ALA A CA 1
ATOM 818 C C . ALA A 1 103 ? -7.714 -6.741 6.198 1.00 95.06 103 ALA A C 1
ATOM 820 O O . ALA A 1 103 ? -7.670 -7.578 7.104 1.00 95.06 103 ALA A O 1
ATOM 821 N N . LEU A 1 104 ? -8.869 -6.233 5.745 1.00 94.12 104 LEU A N 1
ATOM 822 C CA . LEU A 1 104 ? -10.194 -6.718 6.158 1.00 94.12 104 LEU A CA 1
ATOM 823 C C . LEU A 1 104 ? -10.454 -8.135 5.642 1.00 94.12 104 LEU A C 1
ATOM 825 O O . LEU A 1 104 ? -10.886 -8.999 6.399 1.00 94.12 104 LEU A O 1
ATOM 829 N N . ASP A 1 105 ? -10.157 -8.374 4.364 1.00 94.12 105 ASP A N 1
ATOM 830 C CA . ASP A 1 105 ? -10.376 -9.665 3.707 1.00 94.12 105 ASP A CA 1
ATOM 831 C C . ASP A 1 105 ? -9.331 -10.724 4.106 1.00 94.12 105 ASP A C 1
ATOM 833 O O . ASP A 1 105 ? -9.493 -11.901 3.776 1.00 94.12 105 ASP A O 1
ATOM 837 N N . LYS A 1 106 ? -8.244 -10.313 4.781 1.00 95.56 106 LYS A N 1
ATOM 838 C CA . LYS A 1 106 ? -7.067 -11.135 5.128 1.00 95.56 106 LYS A CA 1
ATOM 839 C C . LYS A 1 106 ? -6.443 -11.857 3.930 1.00 95.56 106 LYS A C 1
ATOM 841 O O . LYS A 1 106 ? -5.744 -12.860 4.074 1.00 95.56 106 LYS A O 1
ATOM 846 N N . ARG A 1 107 ? -6.676 -11.339 2.725 1.00 96.56 107 ARG A N 1
ATOM 847 C CA . ARG A 1 107 ? -6.195 -11.912 1.469 1.00 96.56 107 ARG A CA 1
ATOM 848 C C . ARG A 1 107 ? -6.175 -10.855 0.377 1.00 96.56 107 ARG A C 1
ATOM 850 O O . ARG A 1 107 ? -7.151 -10.128 0.205 1.00 96.56 107 ARG A O 1
ATOM 857 N N . TRP A 1 108 ? -5.108 -10.834 -0.413 1.00 96.12 108 TRP A N 1
ATOM 858 C CA . TRP A 1 108 ? -5.046 -10.010 -1.612 1.00 96.12 108 TRP A CA 1
ATOM 859 C C . TRP A 1 108 ? -5.886 -10.620 -2.742 1.00 96.12 108 TRP A C 1
ATOM 861 O O . TRP A 1 108 ? -5.735 -11.798 -3.080 1.00 96.12 108 TRP A O 1
ATOM 871 N N . GLN A 1 109 ? -6.807 -9.824 -3.290 1.00 92.75 109 GLN A N 1
ATOM 872 C CA . GLN A 1 109 ? -7.711 -10.206 -4.379 1.00 92.75 109 GLN A CA 1
ATOM 873 C C . GLN A 1 109 ? -7.770 -9.074 -5.402 1.00 92.75 109 GLN A C 1
ATOM 875 O O . GLN A 1 109 ? -8.648 -8.212 -5.360 1.00 92.75 109 GLN A O 1
ATOM 880 N N . SER A 1 110 ? -6.819 -9.072 -6.324 1.00 90.69 110 SER A N 1
ATOM 881 C CA . SER A 1 110 ? -6.519 -7.953 -7.215 1.00 90.69 110 SER A CA 1
ATOM 882 C C . SER A 1 110 ? -7.736 -7.467 -8.013 1.00 90.69 110 SER A C 1
ATOM 884 O O . SER A 1 110 ? -7.931 -6.266 -8.183 1.00 90.69 110 SER A O 1
ATOM 886 N N . HIS A 1 111 ? -8.601 -8.384 -8.461 1.00 88.12 111 HIS A N 1
ATOM 887 C CA . HIS A 1 111 ? -9.838 -8.053 -9.181 1.00 88.12 111 HIS A CA 1
ATOM 888 C C . HIS A 1 111 ? -10.865 -7.300 -8.315 1.00 88.12 111 HIS A C 1
ATOM 890 O O . HIS A 1 111 ? -11.504 -6.365 -8.792 1.00 88.12 111 HIS A O 1
ATOM 896 N N . LYS A 1 112 ? -11.012 -7.684 -7.040 1.00 90.12 112 LYS A N 1
ATOM 897 C CA . LYS A 1 112 ? -11.926 -7.044 -6.085 1.00 90.12 112 LYS A CA 1
ATOM 898 C C . LYS A 1 112 ? -11.377 -5.687 -5.657 1.00 90.12 112 LYS A C 1
ATOM 900 O O . LYS A 1 112 ? -12.114 -4.710 -5.604 1.00 90.12 112 LYS A O 1
ATOM 905 N N . LEU A 1 113 ? -10.071 -5.628 -5.405 1.00 89.88 113 LEU A N 1
ATOM 906 C CA . LEU A 1 113 ? -9.379 -4.411 -4.989 1.00 89.88 113 LEU A CA 1
ATOM 907 C C . LEU A 1 113 ? -9.379 -3.341 -6.085 1.00 89.88 113 LEU A C 1
ATOM 909 O O . LEU A 1 113 ? -9.500 -2.166 -5.769 1.00 89.88 113 LEU A O 1
ATOM 913 N N . ALA A 1 114 ? -9.347 -3.718 -7.366 1.00 85.12 114 ALA A N 1
ATOM 914 C CA . ALA A 1 114 ? -9.450 -2.760 -8.470 1.00 85.12 114 ALA A CA 1
ATOM 915 C C . ALA A 1 114 ? -10.778 -1.969 -8.489 1.00 85.12 114 ALA A C 1
ATOM 917 O O . ALA A 1 114 ? -10.831 -0.888 -9.079 1.00 85.12 114 ALA A O 1
ATOM 918 N N . ALA A 1 115 ? -11.835 -2.489 -7.849 1.00 84.75 115 ALA A N 1
ATOM 919 C CA . ALA A 1 115 ? -13.117 -1.803 -7.684 1.00 84.75 115 ALA A CA 1
ATOM 920 C C . ALA A 1 115 ? -13.154 -0.863 -6.462 1.00 84.75 115 ALA A C 1
ATOM 922 O O . ALA A 1 115 ? -14.081 -0.065 -6.339 1.00 84.75 115 ALA A O 1
ATOM 923 N N . VAL A 1 116 ? -12.159 -0.945 -5.571 1.00 78.62 116 VAL A N 1
ATOM 924 C CA . VAL A 1 116 ? -11.990 -0.069 -4.406 1.00 78.62 116 VAL A CA 1
ATOM 925 C C . VAL A 1 116 ? -11.129 1.113 -4.843 1.00 78.62 116 VAL A C 1
ATOM 927 O O . VAL A 1 116 ? -9.901 1.046 -4.808 1.00 78.62 116 VAL A O 1
ATOM 930 N N . ARG A 1 117 ? -11.766 2.174 -5.336 1.00 59.53 117 ARG A N 1
ATOM 931 C CA . ARG A 1 117 ? -11.099 3.418 -5.741 1.00 59.53 117 ARG A CA 1
ATOM 932 C C . ARG A 1 117 ? -11.672 4.604 -4.991 1.00 59.53 117 ARG A C 1
ATOM 934 O O . ARG A 1 117 ? -12.914 4.656 -4.871 1.00 59.53 117 ARG A O 1
#

Radius of gyration: 15.4 Å; Cα contacts (8 Å, |Δi|>4): 121; chains: 1; bounding box: 34×31×44 Å

Organism: NCBI:txid420952

Secondary structure (DSSP, 8-state):
-HHHHHHHHHHHHHHHHT--TTSPP-TT-BTTTTT---HHHHHHHHHHHHHHHT-B-TT--HHHH-PPTTSSSHHHHHIIIII-------PPPPBHHHHHHHHHHTB--HHHHTT--

Solvent-accessible surface area (backbone atoms only — not comparable to full-atom values): 6809 Å² total; per-residue (Å²): 115,68,61,65,53,47,54,52,50,51,53,49,52,29,63,76,66,67,52,60,92,86,66,84,83,52,51,77,42,28,43,44,87,74,62,64,39,48,31,66,59,34,52,52,50,52,52,52,48,28,64,74,54,57,27,41,60,75,68,69,53,68,75,57,5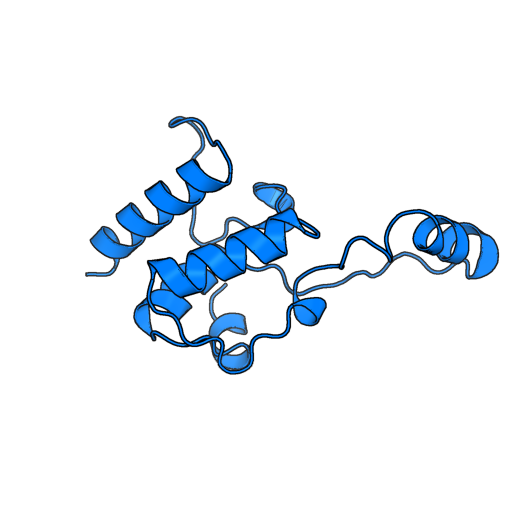2,42,60,62,69,88,59,69,57,71,51,51,50,45,38,52,74,73,63,69,53,78,84,78,79,81,48,56,77,53,26,46,37,29,51,51,52,24,46,72,65,33,30,38,48,59,78,65,37,71,73,53,117

Nearest PDB structures (foldseek):
  2qnw-assembly1_A  TM=8.580E-01  e=8.656E-02  Toxoplasma gondii RH
  3gzl-assembly1_A  TM=8.320E-01  e=1.283E-01  Plasmodium falciparum
  3eje-assembly1_A  TM=8.145E-01  e=6.204E-01  Escherichia coli K-12
  7nyw-assembly1_H  TM=8.161E-01  e=6.563E-01  Escherichia coli BL21(DE3)
  8rmc-assembly1_C  TM=7.854E-01  e=7.770E-01  Escherichia coli BL21(DE3)